Protein AF-X1E967-F1 (afdb_monomer)

Foldseek 3Di:
DDPDPVLQVDPLVVLVVLLVVVVVVCVVNFKDFDDDPVDDTDIDGLPPWDKDRASQDDDPVCVVVVNRDHDPSGRDIDTDD

pLDDT: mean 88.45, std 10.92, range [45.59, 98.44]

Secondary structure (DSSP, 8-state):
-----GGGGS-HHHHHHHHHHHHHTTTT--EEEEE-TTS-EEEEE-TTPPPEEE-S---HHHHHTT-----SS--EEE---

Sequence (81 aa):
EKFIVGGMSVPQNKMDEITKDLGKSFENTKDVHVTDDLGTDFTVTIQDRPMILDNGLLSDDRIAVGLLGGNLPAGEVFFPP

Organism: NCBI:txid412755

Structure (mmCIF, N/CA/C/O backbone):
data_AF-X1E967-F1
#
_entry.id   AF-X1E967-F1
#
loop_
_atom_site.group_PDB
_atom_site.id
_atom_site.type_symbol
_atom_site.label_atom_id
_atom_site.label_alt_id
_atom_site.label_comp_id
_atom_site.label_asym_id
_atom_site.label_entity_id
_atom_site.label_seq_id
_atom_site.pdbx_PDB_ins_code
_atom_site.Cartn_x
_atom_site.Cartn_y
_atom_site.Cartn_z
_atom_site.occupancy
_atom_site.B_iso_or_equiv
_atom_site.auth_seq_id
_atom_site.auth_comp_id
_atom_site.auth_asym_id
_atom_site.auth_atom_id
_atom_site.pdbx_PDB_model_num
ATOM 1 N N . GLU A 1 1 ? 21.703 -23.573 -8.673 1.00 45.59 1 GLU A N 1
ATOM 2 C CA . GLU A 1 1 ? 20.542 -23.357 -7.787 1.00 45.59 1 GLU A CA 1
ATOM 3 C C . GLU A 1 1 ? 19.831 -22.086 -8.247 1.00 45.59 1 GLU A C 1
ATOM 5 O O . GLU A 1 1 ? 20.525 -21.121 -8.545 1.00 45.59 1 GLU A O 1
ATOM 10 N N . LYS A 1 2 ? 18.504 -22.087 -8.437 1.00 55.19 2 LYS A N 1
ATOM 11 C CA . LYS A 1 2 ? 17.752 -20.887 -8.851 1.00 55.19 2 LYS A CA 1
ATOM 12 C C . LYS A 1 2 ? 16.711 -20.590 -7.779 1.00 55.19 2 LYS A C 1
ATOM 14 O O . LYS A 1 2 ? 15.610 -21.127 -7.813 1.00 55.19 2 LYS A O 1
ATOM 19 N N . PHE A 1 3 ? 17.093 -19.764 -6.812 1.00 57.41 3 PHE A N 1
ATOM 20 C CA . PHE A 1 3 ? 16.159 -19.204 -5.844 1.00 57.41 3 PHE A CA 1
ATOM 21 C C . PHE A 1 3 ? 15.356 -18.106 -6.548 1.00 57.41 3 PHE A C 1
ATOM 23 O O . PHE A 1 3 ? 15.741 -16.941 -6.567 1.00 57.41 3 PHE A O 1
ATOM 30 N N . ILE A 1 4 ? 14.285 -18.502 -7.234 1.00 62.19 4 ILE A N 1
ATOM 31 C CA . ILE A 1 4 ? 13.301 -17.565 -7.772 1.00 62.19 4 ILE A CA 1
ATOM 32 C C . ILE A 1 4 ? 12.172 -17.505 -6.752 1.00 62.19 4 ILE A C 1
ATOM 34 O O . ILE A 1 4 ? 11.367 -18.429 -6.657 1.00 62.19 4 ILE A O 1
ATOM 38 N N . VAL A 1 5 ? 12.109 -16.418 -5.985 1.00 66.38 5 VAL A N 1
ATOM 39 C CA . VAL A 1 5 ? 10.883 -16.071 -5.258 1.00 66.38 5 VAL A CA 1
ATOM 40 C C . VAL A 1 5 ? 9.851 -15.736 -6.328 1.00 66.38 5 VAL A C 1
ATOM 42 O O . VAL A 1 5 ? 10.094 -14.838 -7.129 1.00 66.38 5 VAL A O 1
ATOM 45 N N . GLY A 1 6 ? 8.733 -16.467 -6.388 1.00 64.50 6 GLY A N 1
ATOM 46 C CA . GLY A 1 6 ? 7.750 -16.349 -7.478 1.00 64.50 6 GLY A CA 1
ATOM 47 C C . GLY A 1 6 ? 7.313 -14.907 -7.770 1.00 64.50 6 GLY A C 1
ATOM 48 O O . GLY A 1 6 ? 7.154 -14.544 -8.934 1.00 64.50 6 GLY A O 1
ATOM 49 N N . GLY A 1 7 ? 7.251 -14.053 -6.742 1.00 62.47 7 GLY A N 1
ATOM 50 C CA . GLY A 1 7 ? 6.970 -12.619 -6.879 1.00 62.47 7 GLY A CA 1
ATOM 51 C C . GLY A 1 7 ? 7.966 -11.845 -7.756 1.00 62.47 7 GLY A C 1
ATOM 52 O O . GLY A 1 7 ? 7.563 -10.927 -8.456 1.00 62.47 7 GLY A O 1
ATOM 53 N N . MET A 1 8 ? 9.238 -12.254 -7.813 1.00 72.44 8 MET A N 1
ATOM 54 C CA . MET A 1 8 ? 10.254 -11.642 -8.687 1.00 72.44 8 MET A CA 1
ATOM 55 C C . MET A 1 8 ? 10.144 -12.087 -10.155 1.00 72.44 8 MET A C 1
ATOM 57 O O . MET A 1 8 ? 10.830 -11.543 -11.014 1.00 72.44 8 MET A O 1
ATOM 61 N N . SER A 1 9 ? 9.323 -13.102 -10.450 1.00 77.94 9 SER A N 1
ATOM 62 C CA . SER A 1 9 ? 9.092 -13.601 -11.816 1.00 77.94 9 SER A CA 1
ATOM 63 C C . SER A 1 9 ? 7.814 -13.063 -12.462 1.00 77.94 9 SER A C 1
ATOM 65 O O . SER A 1 9 ? 7.529 -13.386 -13.616 1.00 77.94 9 SER A O 1
ATOM 67 N N . VAL A 1 10 ? 7.045 -12.248 -11.734 1.00 83.25 10 VAL A N 1
ATOM 68 C CA . VAL A 1 10 ? 5.829 -11.618 -12.252 1.00 83.25 10 VAL A CA 1
ATOM 69 C C . VAL A 1 10 ? 6.218 -10.586 -13.317 1.00 83.25 10 VAL A C 1
ATOM 71 O O . VAL A 1 10 ? 7.077 -9.743 -13.057 1.00 83.25 10 VAL A O 1
ATOM 74 N N . PRO A 1 11 ? 5.609 -10.619 -14.518 1.00 89.00 11 PRO A N 1
ATOM 75 C CA . PRO A 1 11 ? 5.844 -9.598 -15.532 1.00 89.00 11 PRO A CA 1
ATOM 76 C C . PRO A 1 11 ? 5.539 -8.197 -14.999 1.00 89.00 11 PRO A C 1
ATOM 78 O O . PRO A 1 11 ? 4.515 -7.984 -14.354 1.00 89.00 11 PRO A O 1
ATOM 81 N N . GLN A 1 12 ? 6.390 -7.224 -15.315 1.00 86.81 12 GLN A N 1
ATOM 82 C CA . GLN A 1 12 ? 6.273 -5.875 -14.758 1.00 86.81 12 GLN A CA 1
ATOM 83 C C . GLN A 1 12 ? 4.912 -5.216 -15.027 1.00 86.81 12 GLN A C 1
ATOM 85 O O . GLN A 1 12 ? 4.307 -4.643 -14.131 1.00 86.81 12 GLN A O 1
ATOM 90 N N . ASN A 1 13 ? 4.375 -5.368 -16.239 1.00 91.06 13 ASN A N 1
ATOM 91 C CA . ASN A 1 13 ? 3.049 -4.854 -16.585 1.00 91.06 13 ASN A CA 1
ATOM 92 C C . ASN A 1 13 ? 1.929 -5.465 -15.725 1.00 91.06 13 ASN A C 1
ATOM 94 O O . ASN A 1 13 ? 0.925 -4.805 -15.471 1.00 91.06 13 ASN A O 1
ATOM 98 N N . LYS A 1 14 ? 2.097 -6.714 -15.275 1.00 92.25 14 LYS A N 1
ATOM 99 C CA . LYS A 1 14 ? 1.179 -7.359 -14.334 1.00 92.25 14 LYS A CA 1
ATOM 100 C C . LYS A 1 14 ? 1.348 -6.823 -12.921 1.00 92.25 14 LYS A C 1
ATOM 102 O O . LYS A 1 14 ? 0.346 -6.643 -12.243 1.00 92.25 14 LYS A O 1
ATOM 107 N N . MET A 1 15 ? 2.570 -6.508 -12.501 1.00 91.25 15 MET A N 1
ATOM 108 C CA . MET A 1 15 ? 2.801 -5.858 -11.210 1.00 91.25 15 MET A CA 1
ATOM 109 C C . MET A 1 15 ? 2.166 -4.457 -11.151 1.00 91.25 15 MET A C 1
ATOM 111 O O . MET A 1 15 ? 1.524 -4.096 -10.164 1.00 91.25 15 MET A O 1
ATOM 115 N N . ASP A 1 16 ? 2.264 -3.696 -12.241 1.00 91.38 16 ASP A N 1
ATOM 116 C CA . ASP A 1 16 ? 1.622 -2.383 -12.369 1.00 91.38 16 ASP A CA 1
ATOM 117 C C . ASP A 1 16 ? 0.089 -2.479 -12.311 1.00 91.38 16 ASP A C 1
ATOM 119 O O . ASP A 1 16 ? -0.563 -1.633 -11.704 1.00 91.38 16 ASP A O 1
ATOM 123 N N . GLU A 1 17 ? -0.496 -3.493 -12.953 1.00 94.25 17 GLU A N 1
ATOM 124 C CA . GLU A 1 17 ? -1.941 -3.761 -12.920 1.00 94.25 17 GLU A CA 1
ATOM 125 C C . GLU A 1 17 ? -2.401 -4.092 -11.494 1.00 94.25 17 GLU A C 1
ATOM 127 O O . GLU A 1 17 ? -3.304 -3.437 -10.977 1.00 94.25 17 GLU A O 1
ATOM 132 N N . ILE A 1 18 ? -1.715 -5.028 -10.828 1.00 92.75 18 ILE A N 1
ATOM 133 C CA . ILE A 1 18 ? -2.024 -5.468 -9.459 1.00 92.75 18 ILE A CA 1
ATOM 134 C C . ILE A 1 18 ? -1.998 -4.295 -8.477 1.00 92.75 18 ILE A C 1
ATOM 136 O O . ILE A 1 18 ? -2.941 -4.102 -7.712 1.00 92.75 18 ILE A O 1
ATOM 140 N N . THR A 1 19 ? -0.932 -3.494 -8.503 1.00 93.75 19 THR A N 1
ATOM 141 C CA . THR A 1 19 ? -0.767 -2.368 -7.570 1.00 93.75 19 THR A CA 1
ATOM 142 C C . THR A 1 19 ? -1.792 -1.264 -7.809 1.00 93.75 19 THR A C 1
ATOM 144 O O . THR A 1 19 ? -2.349 -0.733 -6.849 1.00 93.75 19 THR A O 1
ATOM 147 N N . LYS A 1 20 ? -2.113 -0.950 -9.071 1.00 95.06 20 LYS A N 1
ATOM 148 C CA . LYS A 1 20 ? -3.181 0.006 -9.408 1.00 95.06 20 LYS A CA 1
ATOM 149 C C . LYS A 1 20 ? -4.552 -0.488 -8.967 1.00 95.06 20 LYS A C 1
ATOM 151 O O . LYS A 1 20 ? -5.318 0.292 -8.409 1.00 95.06 20 LYS A O 1
ATOM 156 N N . ASP A 1 21 ? -4.867 -1.756 -9.210 1.00 96.62 21 ASP A N 1
ATOM 157 C CA . ASP A 1 21 ? -6.158 -2.329 -8.828 1.00 96.62 21 ASP A CA 1
ATOM 158 C C . ASP A 1 21 ? -6.324 -2.398 -7.307 1.00 96.62 21 ASP A C 1
ATOM 160 O O . ASP A 1 21 ? -7.399 -2.078 -6.798 1.00 96.62 21 ASP A O 1
ATOM 164 N N . LEU A 1 22 ? -5.253 -2.707 -6.569 1.00 96.00 22 LEU A N 1
ATOM 165 C CA . LEU A 1 22 ? -5.249 -2.613 -5.110 1.00 96.00 22 LEU A CA 1
ATOM 166 C C . LEU A 1 22 ? -5.474 -1.165 -4.646 1.00 96.00 22 LEU A C 1
ATOM 168 O O . LEU A 1 22 ? -6.324 -0.923 -3.790 1.00 96.00 22 LEU A O 1
ATOM 172 N N . GLY A 1 23 ? -4.781 -0.198 -5.258 1.00 96.88 23 GLY A N 1
ATOM 173 C CA . GLY A 1 23 ? -4.896 1.227 -4.932 1.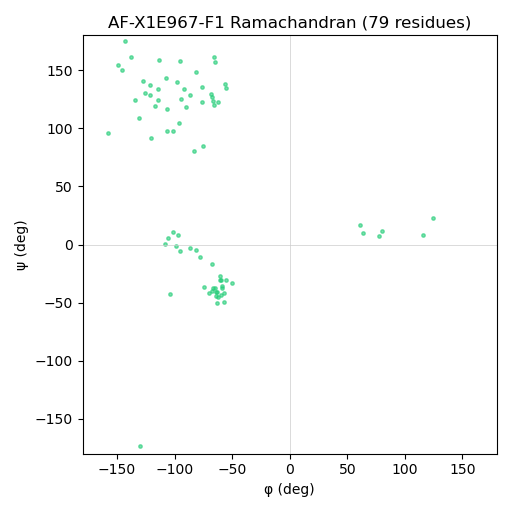00 96.88 23 GLY A CA 1
ATOM 174 C C . GLY A 1 23 ? -6.311 1.789 -5.090 1.00 96.88 23 GLY A C 1
ATOM 175 O O . GLY A 1 23 ? -6.754 2.568 -4.248 1.00 96.88 23 GLY A O 1
ATOM 176 N N . LYS A 1 24 ? -7.072 1.327 -6.093 1.00 97.50 24 LYS A N 1
ATOM 177 C CA . LYS A 1 24 ? -8.480 1.731 -6.292 1.00 97.50 24 LYS A CA 1
ATOM 178 C C . LYS A 1 24 ? -9.358 1.482 -5.067 1.00 97.50 24 LYS A C 1
ATOM 180 O O . LYS A 1 24 ? -10.301 2.229 -4.831 1.00 97.50 24 LYS A O 1
ATOM 185 N N . SER A 1 25 ? -9.043 0.463 -4.265 1.00 94.94 25 SER A N 1
ATOM 186 C CA . SER A 1 25 ? -9.803 0.135 -3.048 1.00 94.94 25 SER A CA 1
ATOM 187 C C . SER A 1 25 ? -9.671 1.201 -1.952 1.00 94.94 25 SER A C 1
ATOM 189 O O . SER A 1 25 ? -10.471 1.233 -1.018 1.00 94.94 25 SER A O 1
ATOM 191 N N . PHE A 1 26 ? -8.672 2.078 -2.063 1.00 95.88 26 PHE A N 1
ATOM 192 C CA . PHE A 1 26 ? -8.395 3.148 -1.110 1.00 95.88 26 PHE A CA 1
ATOM 193 C C . PHE A 1 26 ? -8.737 4.544 -1.654 1.00 95.88 26 PHE A C 1
ATOM 195 O O . PHE A 1 26 ? -8.571 5.537 -0.945 1.00 95.88 26 PHE A O 1
ATOM 202 N N . GLU A 1 27 ? -9.237 4.655 -2.889 1.00 94.50 27 GLU A N 1
ATOM 203 C CA . GLU A 1 27 ? -9.658 5.937 -3.456 1.00 94.50 27 GLU A CA 1
ATOM 204 C C . GLU A 1 27 ? -10.807 6.544 -2.638 1.00 94.50 27 GLU A C 1
ATOM 206 O O . GLU A 1 27 ? -11.872 5.950 -2.487 1.00 94.50 27 GLU A O 1
ATOM 211 N N . ASN A 1 28 ? -10.608 7.768 -2.139 1.00 94.06 28 ASN A N 1
ATOM 212 C CA . ASN A 1 28 ? -11.545 8.485 -1.258 1.00 94.06 28 ASN A CA 1
ATOM 213 C C . ASN A 1 28 ? -11.791 7.818 0.111 1.00 94.06 28 ASN A C 1
ATOM 215 O O . ASN A 1 28 ? -12.672 8.257 0.858 1.00 94.06 28 ASN A O 1
ATOM 219 N N . THR A 1 29 ? -11.009 6.798 0.466 1.00 95.38 29 THR A N 1
ATOM 220 C CA . THR A 1 29 ? -11.062 6.161 1.782 1.00 95.38 29 THR A CA 1
ATOM 221 C C . THR A 1 29 ? -10.379 7.050 2.815 1.00 95.38 29 THR A C 1
ATOM 223 O O . THR A 1 29 ? -9.307 7.602 2.578 1.00 95.38 29 THR A O 1
ATOM 226 N N . LYS A 1 30 ? -11.018 7.202 3.977 1.00 96.12 30 LYS A N 1
ATOM 227 C CA . LYS A 1 30 ? -10.476 7.970 5.107 1.00 96.12 30 LYS A CA 1
ATOM 228 C C . LYS A 1 30 ? -9.939 7.075 6.200 1.00 96.12 30 LYS A C 1
ATOM 230 O O . LYS A 1 30 ? -8.863 7.344 6.706 1.00 96.12 30 LYS A O 1
ATOM 235 N N . ASP A 1 31 ? -10.662 6.012 6.519 1.00 96.56 31 ASP A N 1
ATOM 236 C CA . ASP A 1 31 ? -10.332 5.107 7.609 1.00 96.56 31 ASP A CA 1
ATOM 237 C C . ASP A 1 31 ? -10.296 3.670 7.095 1.00 96.56 31 ASP A C 1
ATOM 239 O O . ASP A 1 31 ? -11.120 3.268 6.272 1.00 96.56 31 ASP A O 1
ATOM 243 N N . VAL A 1 32 ? -9.328 2.905 7.591 1.00 95.81 32 VAL A N 1
ATOM 244 C CA . VAL A 1 32 ? -9.154 1.483 7.304 1.00 95.81 32 VAL A CA 1
ATOM 245 C C . VAL A 1 32 ? -9.326 0.725 8.609 1.00 95.81 32 VAL A C 1
ATOM 247 O O . VAL A 1 32 ? -8.579 0.941 9.565 1.00 95.81 32 VAL A O 1
ATOM 250 N N . HIS A 1 33 ? -10.317 -0.160 8.641 1.00 97.31 33 HIS A N 1
ATOM 251 C CA . HIS A 1 33 ? -10.536 -1.093 9.741 1.00 97.31 33 HIS A CA 1
ATOM 252 C C . HIS A 1 33 ? -9.865 -2.424 9.405 1.00 97.31 33 HIS A C 1
ATOM 254 O O . HIS A 1 33 ? -10.117 -2.999 8.347 1.00 97.31 33 HIS A O 1
ATOM 260 N N . VAL A 1 34 ? -8.991 -2.890 10.293 1.00 96.81 34 VAL A N 1
ATOM 261 C CA . VAL A 1 34 ? -8.268 -4.153 10.150 1.00 96.81 34 VAL A CA 1
ATOM 262 C C . VAL A 1 34 ? -8.728 -5.082 11.259 1.00 96.81 34 VAL A C 1
ATOM 264 O O . VAL A 1 34 ? -8.638 -4.730 12.437 1.00 96.81 34 VAL A O 1
ATOM 267 N N . THR A 1 35 ? -9.208 -6.266 10.879 1.00 98.31 35 THR A N 1
ATOM 268 C CA . THR A 1 35 ? -9.661 -7.269 11.837 1.00 98.31 35 THR A CA 1
ATOM 269 C C . THR A 1 35 ? -9.376 -8.702 11.390 1.00 98.31 35 THR A C 1
ATOM 271 O O . THR A 1 35 ? -9.339 -8.982 10.190 1.00 98.31 35 THR A O 1
ATOM 274 N N . ASP A 1 36 ? -9.169 -9.599 12.354 1.00 98.31 36 ASP A N 1
ATOM 275 C CA . ASP A 1 36 ? -9.092 -11.049 12.166 1.00 98.31 36 ASP A CA 1
ATOM 276 C C . ASP A 1 36 ? -9.740 -11.801 13.348 1.00 98.31 36 ASP A C 1
ATOM 278 O O . ASP A 1 36 ? -10.171 -11.208 14.338 1.00 98.31 36 ASP A O 1
ATOM 282 N N . ASP A 1 37 ? -9.829 -13.125 13.241 1.00 98.44 37 ASP A N 1
ATOM 283 C CA . ASP A 1 37 ? -10.397 -14.010 14.264 1.00 98.44 37 ASP A CA 1
ATOM 284 C C . ASP A 1 37 ? -9.426 -14.351 15.412 1.00 98.44 37 ASP A C 1
ATOM 286 O O . ASP A 1 37 ? -9.826 -14.987 16.391 1.00 98.44 37 ASP A O 1
ATOM 290 N N . LEU A 1 38 ? -8.167 -13.912 15.322 1.00 98.38 38 LEU A N 1
ATOM 291 C CA . LEU A 1 38 ? -7.121 -14.119 16.328 1.00 98.38 38 LEU A CA 1
ATOM 292 C C . LEU A 1 38 ? -6.979 -12.932 17.293 1.00 98.38 38 LEU A C 1
ATOM 294 O O . LEU A 1 38 ? -6.244 -13.031 18.278 1.00 98.38 38 LEU A O 1
ATOM 298 N N . GLY A 1 39 ? -7.710 -11.840 17.048 1.00 98.25 39 GLY A N 1
ATOM 299 C CA . GLY A 1 39 ? -7.826 -10.692 17.945 1.00 98.25 39 GLY A CA 1
ATOM 300 C C . GLY A 1 39 ? -7.265 -9.381 17.397 1.00 98.25 39 GLY A C 1
ATOM 301 O O . GLY A 1 39 ? -7.196 -8.409 18.152 1.00 98.25 39 GLY A O 1
ATOM 302 N N . THR A 1 40 ? -6.875 -9.312 16.120 1.00 98.31 40 THR A N 1
ATOM 303 C CA . THR A 1 40 ? -6.631 -8.020 15.470 1.00 98.31 40 THR A CA 1
ATOM 304 C C . THR A 1 40 ? -7.960 -7.278 15.355 1.00 98.31 40 THR A C 1
ATOM 306 O O . THR A 1 40 ? -8.923 -7.801 14.797 1.00 98.31 40 TH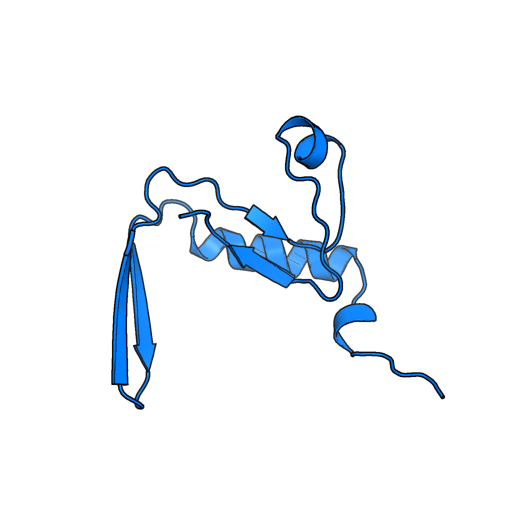R A O 1
ATOM 309 N N . ASP A 1 41 ? -8.026 -6.064 15.896 1.00 98.38 41 ASP A N 1
ATOM 310 C CA . ASP A 1 41 ? -9.168 -5.158 15.752 1.00 98.38 41 ASP A CA 1
ATOM 311 C C . ASP A 1 41 ? -8.704 -3.719 16.006 1.00 98.38 41 ASP A C 1
ATOM 313 O O . ASP A 1 41 ? -8.552 -3.279 17.149 1.00 98.38 41 ASP A O 1
ATOM 317 N N . PHE A 1 42 ? -8.391 -2.991 14.935 1.00 97.81 42 PHE A N 1
ATOM 318 C CA . PHE A 1 42 ? -8.019 -1.583 15.035 1.00 97.81 42 PHE A CA 1
ATOM 319 C C . PHE A 1 42 ? -8.421 -0.800 13.789 1.00 97.81 42 PHE A C 1
ATOM 321 O O . PHE A 1 42 ? -8.529 -1.335 12.688 1.00 97.81 42 PHE A O 1
ATOM 328 N N . THR A 1 43 ? -8.618 0.505 13.968 1.00 97.50 43 THR A N 1
ATOM 329 C CA . THR A 1 43 ? -8.861 1.445 12.871 1.00 97.50 43 THR A CA 1
ATOM 330 C C . THR A 1 43 ? -7.699 2.421 12.769 1.00 97.50 43 THR A C 1
ATOM 332 O O . THR A 1 43 ? -7.258 2.973 13.778 1.00 97.50 43 THR A O 1
ATOM 335 N N . VAL A 1 44 ? -7.219 2.648 11.549 1.00 95.31 44 VAL A N 1
ATOM 336 C CA . VAL A 1 44 ? -6.216 3.668 11.233 1.00 95.31 44 VAL A CA 1
ATOM 337 C C . VAL A 1 44 ? -6.780 4.636 10.205 1.00 95.31 44 VAL A C 1
ATOM 339 O O . VAL A 1 44 ? -7.419 4.223 9.238 1.00 95.31 44 VAL A O 1
ATOM 342 N N . THR A 1 45 ? -6.536 5.930 10.407 1.00 95.38 45 THR A N 1
ATOM 343 C CA . THR A 1 45 ? -6.914 6.942 9.423 1.00 95.38 45 THR A CA 1
ATOM 344 C C . THR A 1 45 ? -5.813 7.102 8.379 1.00 95.38 45 THR A C 1
ATOM 346 O O . THR A 1 45 ? -4.643 7.294 8.710 1.00 95.38 45 THR A O 1
ATOM 349 N N . ILE A 1 46 ? -6.198 7.018 7.111 1.00 95.88 46 ILE A N 1
ATOM 350 C CA . ILE A 1 46 ? -5.379 7.318 5.935 1.00 95.88 46 ILE A CA 1
ATOM 351 C C . ILE A 1 46 ? -5.775 8.643 5.275 1.00 95.88 46 ILE A C 1
ATOM 353 O O . ILE A 1 46 ? -5.253 8.989 4.215 1.00 95.88 46 ILE A O 1
ATOM 357 N N . GLN A 1 47 ? -6.691 9.395 5.893 1.00 95.19 47 GLN A N 1
ATOM 358 C CA . GLN A 1 47 ? -7.115 10.692 5.388 1.00 95.19 47 GLN A CA 1
ATOM 359 C C . GLN A 1 47 ? -5.909 11.628 5.202 1.00 95.19 47 GLN A C 1
ATOM 361 O O . GLN A 1 47 ? -5.051 11.738 6.077 1.00 95.19 47 GLN A O 1
ATOM 366 N N . ASP A 1 48 ? -5.878 12.316 4.057 1.00 92.50 48 ASP A N 1
ATOM 367 C CA . ASP A 1 48 ? -4.850 13.295 3.682 1.00 92.50 48 ASP A CA 1
ATOM 368 C C . ASP A 1 48 ? -3.423 12.712 3.594 1.00 92.50 48 ASP A C 1
ATOM 370 O O . ASP A 1 48 ? -2.438 13.453 3.555 1.00 92.50 48 ASP A O 1
ATOM 374 N N . ARG A 1 49 ? -3.295 11.378 3.511 1.00 92.31 49 ARG A N 1
ATOM 375 C CA . ARG A 1 49 ? -2.011 10.685 3.347 1.00 92.31 49 ARG A CA 1
ATOM 376 C C . ARG A 1 49 ? -1.760 10.322 1.888 1.00 92.31 49 ARG A C 1
ATOM 378 O O . ARG A 1 49 ? -2.677 9.859 1.207 1.00 92.31 49 ARG A O 1
ATOM 385 N N . PRO A 1 50 ? -0.521 10.471 1.391 1.00 91.00 50 PRO A N 1
ATOM 386 C CA . PRO A 1 50 ? -0.198 10.039 0.044 1.00 91.00 50 PRO A CA 1
ATOM 387 C C . PRO A 1 50 ? -0.265 8.512 -0.043 1.00 91.00 50 PRO A C 1
ATOM 389 O O . PRO A 1 50 ? 0.381 7.803 0.728 1.00 91.00 50 PRO A O 1
ATOM 392 N N . MET A 1 51 ? -1.035 8.016 -1.008 1.00 92.75 51 MET A N 1
ATOM 393 C CA . MET A 1 51 ? -1.056 6.602 -1.367 1.00 92.75 51 MET A CA 1
ATOM 394 C C . MET A 1 51 ? 0.188 6.267 -2.188 1.00 92.75 51 MET A C 1
ATOM 396 O O . MET A 1 51 ? 0.407 6.858 -3.248 1.00 92.75 51 MET A O 1
ATOM 400 N N . ILE A 1 52 ? 0.988 5.307 -1.726 1.00 92.12 52 ILE A N 1
ATOM 401 C CA . ILE A 1 52 ? 2.198 4.869 -2.420 1.00 92.12 52 ILE A CA 1
ATOM 402 C C . ILE A 1 52 ? 1.955 3.499 -3.042 1.00 92.12 52 ILE A C 1
ATOM 404 O O . ILE A 1 52 ? 1.732 2.521 -2.334 1.00 92.12 52 ILE A O 1
ATOM 408 N N . LEU A 1 53 ? 2.017 3.435 -4.374 1.00 92.50 53 LEU A N 1
ATOM 409 C CA . LEU A 1 53 ? 1.982 2.181 -5.127 1.00 92.50 53 LEU A CA 1
ATOM 410 C C . LEU A 1 53 ? 3.423 1.691 -5.311 1.00 92.50 53 LEU A C 1
ATOM 412 O O . LEU A 1 53 ? 4.230 2.408 -5.914 1.00 92.50 53 LEU A O 1
ATOM 416 N N . ASP A 1 54 ? 3.761 0.517 -4.777 1.00 91.88 54 ASP A N 1
ATOM 417 C CA . ASP A 1 54 ? 5.071 -0.110 -4.980 1.00 91.88 54 ASP A CA 1
ATOM 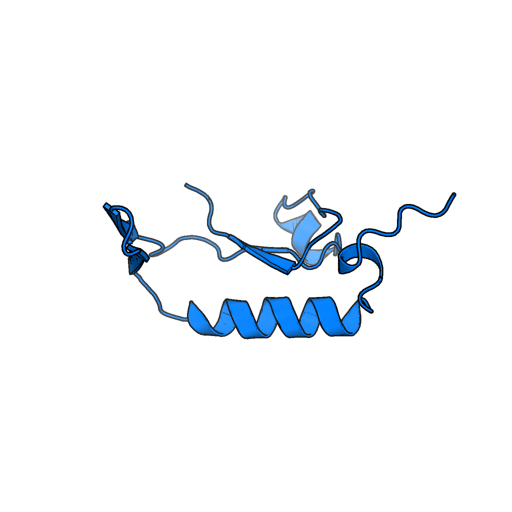418 C C . ASP A 1 54 ? 4.958 -1.301 -5.931 1.00 91.88 54 ASP A C 1
ATOM 420 O O . ASP A 1 54 ? 4.589 -2.416 -5.554 1.00 91.88 54 ASP A O 1
ATOM 424 N N . ASN A 1 55 ? 5.283 -1.030 -7.193 1.00 91.31 55 ASN A N 1
ATOM 425 C CA . ASN A 1 55 ? 5.366 -2.000 -8.278 1.00 91.31 55 ASN A CA 1
ATOM 426 C C . ASN A 1 55 ? 6.805 -2.486 -8.536 1.00 91.31 55 ASN A C 1
ATOM 428 O O . ASN A 1 55 ? 7.043 -3.159 -9.540 1.00 91.31 55 ASN A O 1
ATOM 432 N N . GLY A 1 56 ? 7.762 -2.119 -7.677 1.00 89.25 56 GLY A N 1
ATOM 433 C CA . GLY A 1 56 ? 9.172 -2.484 -7.802 1.00 89.25 56 GLY A CA 1
ATOM 434 C C . GLY A 1 56 ? 9.962 -1.673 -8.830 1.00 89.25 56 GLY A C 1
ATOM 435 O O . GLY A 1 56 ? 11.124 -1.989 -9.086 1.00 89.25 56 GLY A O 1
ATOM 436 N N . LEU A 1 57 ? 9.372 -0.621 -9.411 1.00 87.44 57 LEU A N 1
ATOM 437 C CA . LEU A 1 57 ? 10.067 0.296 -10.310 1.00 87.44 57 LEU A CA 1
ATOM 438 C C . LEU A 1 57 ? 10.325 1.654 -9.666 1.00 87.44 57 LEU A C 1
ATOM 440 O O . LEU A 1 57 ? 9.491 2.232 -8.966 1.00 87.44 57 LEU A O 1
ATOM 444 N N . LEU A 1 58 ? 11.486 2.203 -10.006 1.00 88.75 58 LEU A N 1
ATOM 445 C CA . LEU A 1 58 ? 11.837 3.579 -9.716 1.00 88.75 58 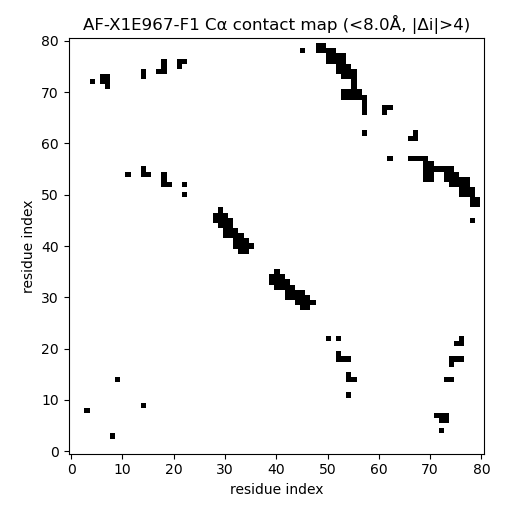LEU A CA 1
ATOM 446 C C . LEU A 1 58 ? 11.649 4.421 -10.984 1.00 88.75 58 LEU A C 1
ATOM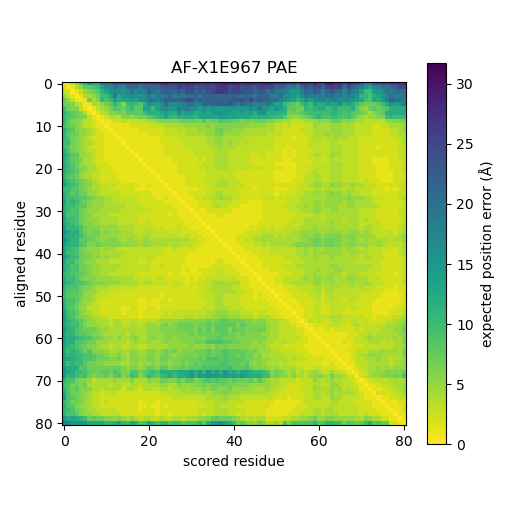 448 O O . LEU A 1 58 ? 12.504 4.416 -11.867 1.00 88.75 58 LEU A O 1
ATOM 452 N N . SER A 1 59 ? 10.508 5.096 -11.089 1.00 86.06 59 SER A N 1
ATOM 453 C CA . SER A 1 59 ? 10.168 5.980 -12.206 1.00 86.06 59 SER A CA 1
ATOM 454 C C . SER A 1 59 ? 10.497 7.447 -11.903 1.00 86.06 59 SER A C 1
ATOM 456 O O . SER A 1 59 ? 10.594 7.846 -10.741 1.00 86.06 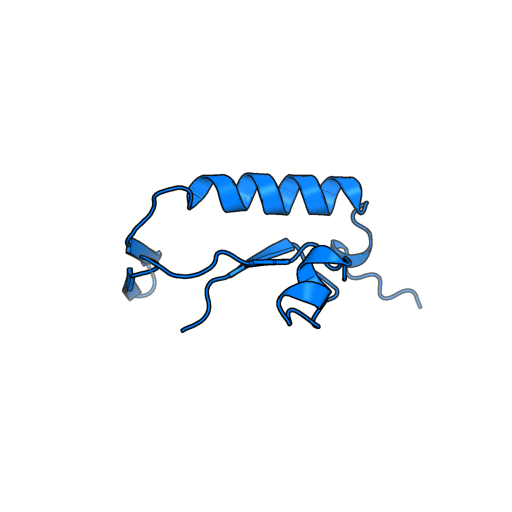59 SER A O 1
ATOM 458 N N . ASP A 1 60 ? 10.670 8.260 -12.948 1.00 89.94 60 ASP A N 1
ATOM 459 C CA . ASP A 1 60 ? 11.091 9.666 -12.824 1.00 89.94 60 ASP A CA 1
ATOM 460 C C . ASP A 1 60 ? 10.135 10.510 -11.965 1.00 89.94 60 ASP A C 1
ATOM 462 O O . ASP A 1 60 ? 10.570 11.357 -11.185 1.00 89.94 60 ASP A O 1
ATOM 466 N N . ASP A 1 61 ? 8.831 10.256 -12.062 1.00 84.56 61 ASP A N 1
ATOM 467 C CA . ASP A 1 61 ? 7.795 10.898 -11.251 1.00 84.56 61 ASP A CA 1
ATOM 468 C C . ASP A 1 61 ? 7.917 10.546 -9.761 1.00 84.56 61 ASP A C 1
ATOM 470 O O . ASP A 1 61 ? 7.755 11.424 -8.914 1.00 84.56 61 ASP A O 1
ATOM 474 N N . ARG A 1 62 ? 8.286 9.301 -9.427 1.00 85.38 62 ARG A N 1
ATOM 475 C CA . ARG A 1 62 ? 8.552 8.868 -8.042 1.00 85.38 62 ARG A CA 1
ATOM 476 C C . ARG A 1 62 ? 9.834 9.497 -7.501 1.00 85.38 62 ARG A C 1
ATOM 478 O O . ARG A 1 62 ? 9.844 9.998 -6.375 1.00 85.38 62 ARG A O 1
ATOM 485 N N . ILE A 1 63 ? 10.888 9.555 -8.318 1.00 89.56 63 ILE A N 1
ATOM 486 C CA . ILE A 1 63 ? 12.142 10.240 -7.967 1.00 89.56 63 ILE A CA 1
ATOM 487 C C . ILE A 1 63 ? 11.879 11.724 -7.679 1.00 89.56 63 ILE A C 1
ATOM 489 O O . ILE A 1 63 ? 12.382 12.251 -6.686 1.00 89.56 63 ILE A O 1
ATOM 493 N N . ALA A 1 64 ? 11.057 12.389 -8.499 1.00 89.56 64 ALA A N 1
ATOM 494 C CA . ALA A 1 64 ? 10.748 13.812 -8.360 1.00 89.56 64 ALA A CA 1
ATOM 495 C C . ALA A 1 64 ? 10.075 14.171 -7.022 1.00 89.56 64 ALA A C 1
ATOM 497 O O . ALA A 1 64 ? 10.235 15.293 -6.542 1.00 89.56 64 ALA A O 1
ATOM 498 N N . VAL A 1 65 ? 9.362 13.226 -6.401 1.00 84.69 65 VAL A N 1
ATOM 499 C CA . VAL A 1 65 ? 8.713 13.400 -5.089 1.00 84.69 65 VAL A CA 1
ATOM 500 C C . VAL A 1 65 ? 9.494 12.759 -3.933 1.00 84.69 65 VAL A C 1
ATOM 502 O O . VAL A 1 65 ? 8.988 12.669 -2.818 1.00 84.69 65 VAL A O 1
ATOM 505 N N . GLY A 1 66 ? 10.736 12.320 -4.175 1.00 86.19 66 GLY A N 1
ATOM 506 C CA . GLY A 1 66 ? 11.622 11.755 -3.152 1.00 86.19 66 GLY A CA 1
ATOM 507 C C . GLY A 1 66 ? 11.355 10.287 -2.797 1.00 86.19 66 GLY A C 1
ATOM 508 O O . GLY A 1 66 ? 11.926 9.782 -1.830 1.00 86.19 66 GLY A O 1
ATOM 509 N N . LEU A 1 67 ? 10.533 9.575 -3.573 1.00 85.31 67 LEU A N 1
ATOM 510 C CA . LEU A 1 67 ? 10.288 8.140 -3.407 1.00 85.31 67 LEU A CA 1
ATOM 511 C C . LEU A 1 67 ? 11.393 7.346 -4.109 1.00 85.31 67 LEU A C 1
ATOM 513 O O . LEU A 1 67 ? 11.234 6.884 -5.235 1.00 85.31 67 LEU A O 1
ATOM 517 N N . LEU A 1 68 ? 12.534 7.216 -3.433 1.00 87.00 68 LEU A N 1
ATOM 518 C CA . LEU A 1 68 ? 13.756 6.615 -3.987 1.00 87.00 68 LEU A CA 1
ATOM 519 C C . LEU A 1 68 ? 13.833 5.085 -3.840 1.00 87.00 68 LEU A C 1
ATOM 521 O O . LEU A 1 68 ? 14.797 4.471 -4.294 1.00 87.00 68 LEU A O 1
ATOM 525 N N . GLY A 1 69 ? 12.844 4.471 -3.190 1.00 78.88 69 GLY A N 1
ATOM 526 C CA . GLY A 1 69 ? 12.764 3.024 -3.001 1.00 78.88 69 GLY A CA 1
ATOM 527 C C . GLY A 1 69 ? 11.972 2.333 -4.112 1.00 78.88 69 GLY A C 1
ATOM 528 O O . GLY A 1 69 ? 10.874 2.770 -4.462 1.00 78.88 69 GLY A O 1
ATOM 529 N N . GLY A 1 70 ? 12.519 1.231 -4.624 1.00 77.50 70 GLY A N 1
ATOM 530 C CA . GLY A 1 70 ? 11.793 0.226 -5.400 1.00 77.50 70 GLY A CA 1
ATOM 531 C C . GLY A 1 70 ? 12.122 -1.145 -4.823 1.00 77.50 70 GLY A C 1
ATOM 532 O O . GLY A 1 70 ? 13.268 -1.591 -4.929 1.00 77.50 70 GLY A O 1
ATOM 533 N N . ASN A 1 71 ? 11.157 -1.774 -4.152 1.00 83.81 71 ASN A N 1
ATOM 534 C CA . ASN A 1 71 ? 11.392 -3.058 -3.501 1.00 83.81 71 ASN A CA 1
ATOM 535 C C . ASN A 1 71 ? 11.300 -4.197 -4.520 1.00 83.81 71 ASN A C 1
ATOM 537 O O . ASN A 1 71 ? 10.541 -4.138 -5.483 1.00 83.81 71 ASN A O 1
ATOM 541 N N . LEU A 1 72 ? 12.068 -5.265 -4.304 1.00 84.75 72 LEU A N 1
ATOM 542 C CA . LEU A 1 72 ? 11.869 -6.537 -4.993 1.00 84.75 72 LEU A CA 1
ATOM 543 C C . LEU A 1 72 ? 11.955 -7.675 -3.963 1.00 84.75 72 LEU A C 1
ATOM 545 O O . LEU A 1 72 ? 12.982 -7.792 -3.289 1.00 84.75 72 LEU A O 1
ATOM 549 N N . PRO A 1 73 ? 10.925 -8.537 -3.845 1.00 87.56 73 PRO A N 1
ATOM 550 C CA . PRO A 1 73 ? 9.634 -8.472 -4.541 1.00 87.56 73 PRO A CA 1
ATOM 551 C C . PRO A 1 73 ? 8.785 -7.253 -4.124 1.00 87.56 73 PRO A C 1
ATOM 553 O O . PRO A 1 73 ? 9.023 -6.661 -3.077 1.00 87.56 73 PRO A O 1
A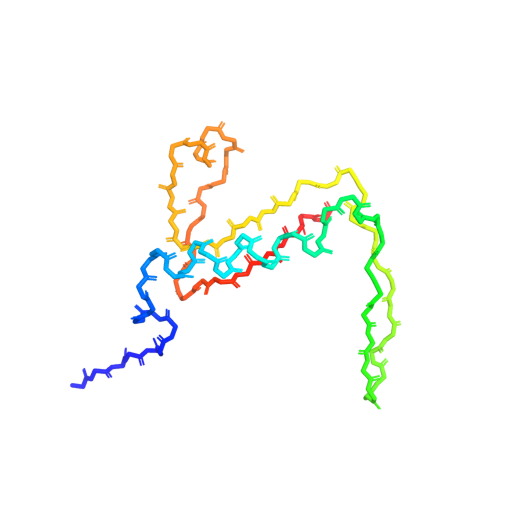TOM 556 N N . ALA A 1 74 ? 7.804 -6.912 -4.960 1.00 89.69 74 ALA A N 1
ATOM 557 C CA . ALA A 1 74 ? 6.870 -5.795 -4.787 1.00 89.69 74 ALA A CA 1
ATOM 558 C C . ALA A 1 74 ? 5.414 -6.262 -4.979 1.00 89.69 74 ALA A C 1
ATOM 560 O O . ALA A 1 74 ? 5.165 -7.464 -5.123 1.00 89.69 74 ALA A O 1
ATOM 561 N N . GLY A 1 75 ? 4.463 -5.322 -4.988 1.00 90.44 75 GLY A N 1
ATOM 562 C CA . GLY A 1 75 ? 3.031 -5.598 -5.146 1.00 90.44 75 GLY A CA 1
ATOM 563 C C . GLY A 1 75 ? 2.159 -5.053 -4.019 1.00 90.44 75 GLY A C 1
ATOM 564 O O . GLY A 1 75 ? 1.072 -5.579 -3.792 1.00 90.44 75 GLY A O 1
ATOM 565 N N . GLU A 1 76 ? 2.631 -4.035 -3.300 1.00 92.50 76 GLU A N 1
ATOM 566 C CA . GLU A 1 76 ? 1.941 -3.464 -2.146 1.00 92.50 76 GLU A CA 1
ATOM 567 C C 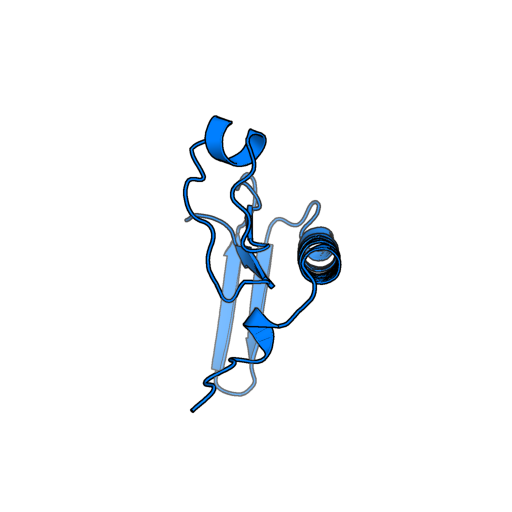. GLU A 1 76 ? 1.465 -2.029 -2.390 1.00 92.50 76 GLU A C 1
ATOM 569 O O . GLU A 1 76 ? 1.959 -1.305 -3.261 1.00 92.50 76 GLU A O 1
ATOM 574 N N . VAL A 1 77 ? 0.484 -1.629 -1.582 1.00 94.25 77 VAL A N 1
ATOM 575 C CA . VAL A 1 77 ? 0.057 -0.242 -1.421 1.00 94.25 77 VAL A CA 1
ATOM 576 C C . VAL A 1 77 ? 0.226 0.111 0.043 1.00 94.25 77 VAL A C 1
ATOM 578 O O . VAL A 1 77 ? -0.266 -0.609 0.911 1.00 94.25 77 VAL A O 1
ATOM 581 N N . PHE A 1 78 ? 0.912 1.214 0.318 1.00 93.31 78 PHE A N 1
ATOM 582 C CA . PHE A 1 78 ? 1.141 1.661 1.684 1.00 93.31 78 PHE A CA 1
ATOM 583 C C . PHE A 1 78 ? 0.962 3.169 1.833 1.00 93.31 78 PHE A C 1
ATOM 585 O O . PHE A 1 78 ? 1.002 3.934 0.867 1.00 93.31 78 PHE A O 1
ATOM 592 N N . PHE A 1 79 ? 0.765 3.579 3.083 1.00 93.00 79 PHE A N 1
ATOM 593 C CA . PHE A 1 79 ? 0.565 4.962 3.490 1.00 93.00 79 PHE A CA 1
ATOM 594 C C . PHE A 1 79 ? 1.593 5.292 4.578 1.00 93.00 79 PHE A C 1
ATOM 596 O O . PHE A 1 79 ? 1.730 4.511 5.524 1.00 93.00 79 PHE A O 1
ATOM 603 N N . PRO A 1 80 ? 2.337 6.407 4.471 1.00 84.75 80 PRO A N 1
ATOM 604 C CA . PRO A 1 80 ? 3.248 6.823 5.531 1.00 84.75 80 PRO A CA 1
ATOM 605 C C . PRO A 1 80 ? 2.484 7.180 6.823 1.00 84.75 80 PRO A C 1
ATOM 607 O O . PRO A 1 80 ? 1.288 7.483 6.750 1.00 84.75 80 PRO A O 1
ATOM 610 N N . PRO A 1 81 ? 3.147 7.118 7.998 1.00 69.25 81 PRO A N 1
ATOM 611 C CA . PRO A 1 81 ? 2.571 7.476 9.296 1.00 69.25 81 PRO A CA 1
ATOM 612 C C . PRO A 1 81 ? 2.173 8.955 9.420 1.00 69.25 81 PRO A C 1
ATOM 614 O O . PRO A 1 81 ? 2.653 9.794 8.631 1.00 69.25 81 PRO A O 1
#

Radiu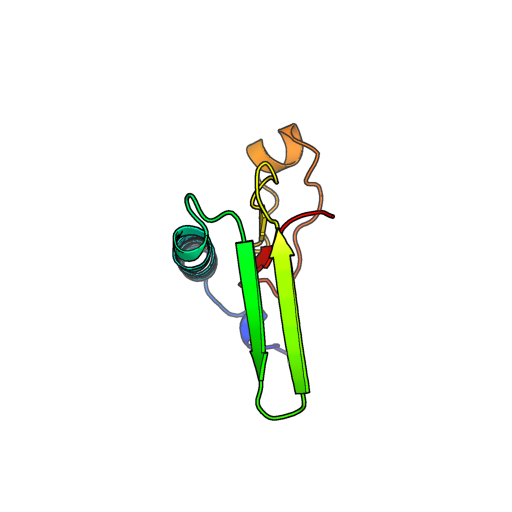s of gyration: 14.98 Å; Cα contacts (8 Å, |Δi|>4): 97; chains: 1; bounding box: 32×37×34 Å

Solvent-accessible surface area (backbone atoms only — not comparable to full-atom values): 5114 Å² total; per-residue (Å²): 136,83,93,70,59,68,64,70,71,56,56,64,74,55,30,48,47,53,17,51,60,57,46,60,78,50,65,93,46,42,66,47,79,48,73,54,97,90,69,51,74,50,76,47,77,48,58,98,47,67,81,42,70,37,47,40,62,75,46,72,72,39,48,77,74,67,47,79,72,48,50,83,61,53,54,45,70,51,64,75,134

Mean predicted aligned error: 5.06 Å